Protein AF-A0A940ETH1-F1 (afdb_monomer_lite)

Radius of gyration: 29.85 Å; chains: 1; bounding box: 67×56×54 Å

Sequence (98 aa):
ARGSSAATRPADESPPSAATAPAPPPPAERRSAPRAGPAARVAALDPRAGCQTLNFVFAARCEASNCDKPQYARHPRCDLVRQQRQRDELHRNPTLAF

Structure (mmCIF, N/CA/C/O backbone):
data_AF-A0A940ETH1-F1
#
_entry.id   AF-A0A940ETH1-F1
#
loop_
_atom_site.group_PDB
_atom_site.id
_atom_site.type_symbol
_atom_site.label_atom_id
_atom_site.label_alt_id
_atom_site.label_comp_id
_atom_site.label_asym_id
_atom_site.label_entity_id
_atom_site.label_seq_id
_atom_site.pdbx_PDB_ins_code
_atom_site.Cartn_x
_atom_site.Cartn_y
_atom_site.Cartn_z
_atom_site.occupancy
_atom_site.B_iso_or_equiv
_atom_site.auth_seq_id
_atom_site.auth_comp_id
_atom_site.auth_asym_id
_atom_site.auth_atom_id
_atom_site.pdbx_PDB_model_num
ATOM 1 N N . ALA A 1 1 ? 35.328 2.101 40.897 1.00 43.69 1 ALA A N 1
ATOM 2 C CA . ALA A 1 1 ? 36.577 1.381 41.208 1.00 43.69 1 ALA A CA 1
ATOM 3 C C . ALA A 1 1 ? 37.101 0.730 39.930 1.00 43.69 1 ALA A C 1
ATOM 5 O O . ALA A 1 1 ? 36.342 0.036 39.268 1.00 43.69 1 ALA A O 1
ATOM 6 N N . ARG A 1 2 ? 38.348 1.029 39.544 1.00 49.16 2 ARG A N 1
ATOM 7 C CA . ARG A 1 2 ? 39.102 0.329 38.492 1.00 49.16 2 ARG A CA 1
ATOM 8 C C . ARG A 1 2 ? 39.791 -0.878 39.133 1.00 49.16 2 ARG A C 1
ATOM 10 O O . ARG A 1 2 ? 40.353 -0.718 40.211 1.00 49.16 2 ARG A O 1
ATOM 17 N N . GLY A 1 3 ? 39.778 -2.032 38.475 1.00 41.94 3 GLY A N 1
ATOM 18 C CA . GLY A 1 3 ? 40.556 -3.207 38.870 1.00 41.94 3 GLY A CA 1
ATOM 19 C C . GLY A 1 3 ? 41.171 -3.850 37.634 1.00 41.94 3 GLY A C 1
ATOM 20 O O . GLY A 1 3 ? 40.451 -4.401 36.809 1.00 41.94 3 GLY A O 1
ATOM 21 N N . SER A 1 4 ? 42.486 -3.697 37.502 1.00 49.25 4 SER A N 1
ATOM 22 C CA . SER A 1 4 ? 43.346 -4.218 36.436 1.00 49.25 4 SER A CA 1
ATOM 23 C C . SER A 1 4 ? 44.025 -5.526 36.859 1.00 49.25 4 SER A C 1
ATOM 25 O O . SER A 1 4 ? 44.444 -5.609 38.007 1.00 49.25 4 SER A O 1
ATOM 27 N N . SER A 1 5 ? 44.253 -6.412 35.873 1.00 49.81 5 SER A N 1
ATOM 28 C CA . SER A 1 5 ? 45.367 -7.384 35.726 1.00 49.81 5 SER A CA 1
ATOM 29 C C . SER A 1 5 ? 45.535 -8.469 36.819 1.00 49.81 5 SER A C 1
ATOM 31 O O . SER A 1 5 ? 45.128 -8.296 37.950 1.00 49.81 5 SER A O 1
ATOM 33 N N . ALA A 1 6 ? 46.108 -9.654 36.594 1.00 45.31 6 ALA A N 1
ATOM 34 C CA . ALA A 1 6 ? 47.135 -10.089 35.654 1.00 45.31 6 ALA A CA 1
ATOM 35 C C . ALA A 1 6 ? 47.101 -11.626 35.482 1.00 45.31 6 ALA A C 1
ATOM 37 O O . ALA A 1 6 ? 46.551 -12.356 36.303 1.00 45.31 6 ALA A O 1
ATOM 38 N N . ALA A 1 7 ? 47.738 -12.085 34.407 1.00 54.03 7 ALA A N 1
ATOM 39 C CA . ALA A 1 7 ? 47.985 -13.474 34.039 1.00 54.03 7 ALA A CA 1
ATOM 40 C C . ALA A 1 7 ? 48.885 -14.239 35.026 1.00 54.03 7 ALA A C 1
ATOM 42 O O . ALA A 1 7 ? 49.759 -13.630 35.632 1.00 54.03 7 ALA A O 1
ATOM 43 N N . THR A 1 8 ? 48.763 -15.574 35.062 1.00 50.75 8 THR A N 1
ATOM 44 C CA . THR A 1 8 ? 49.870 -16.549 35.221 1.00 50.75 8 THR A CA 1
ATOM 45 C C . THR A 1 8 ? 49.372 -17.954 34.829 1.00 50.75 8 THR A C 1
ATOM 47 O O . THR A 1 8 ? 48.381 -18.430 35.374 1.00 50.75 8 THR A O 1
ATOM 50 N N . ARG A 1 9 ? 50.045 -18.613 33.870 1.00 51.62 9 ARG A N 1
ATOM 51 C CA . ARG A 1 9 ? 49.938 -20.065 33.595 1.00 51.62 9 ARG A CA 1
ATOM 52 C C . ARG A 1 9 ? 50.960 -20.804 34.470 1.00 51.62 9 ARG A C 1
ATOM 54 O O . ARG A 1 9 ? 52.022 -20.238 34.727 1.00 51.62 9 ARG A O 1
ATOM 61 N N . PRO A 1 10 ? 50.735 -22.089 34.767 1.00 49.56 10 PRO A N 1
ATOM 62 C CA . PRO A 1 10 ? 51.812 -23.057 34.576 1.00 49.56 10 PRO A CA 1
ATOM 63 C C . PRO A 1 10 ? 51.411 -24.188 33.626 1.00 49.56 10 PRO A C 1
ATOM 65 O O . PRO A 1 10 ? 50.235 -24.442 33.370 1.00 49.56 10 PRO A O 1
ATOM 68 N N . ALA A 1 11 ? 52.447 -24.778 33.043 1.00 51.66 11 ALA A N 1
ATOM 69 C CA . ALA A 1 11 ? 52.421 -25.804 32.022 1.00 51.66 11 ALA A CA 1
ATOM 70 C C . ALA A 1 11 ? 52.347 -27.225 32.602 1.00 51.66 11 ALA A C 1
ATOM 72 O O . ALA A 1 11 ? 52.675 -27.439 33.763 1.00 51.66 11 ALA A O 1
ATOM 73 N N . ASP A 1 12 ? 52.029 -28.137 31.684 1.00 50.00 12 ASP A N 1
ATOM 74 C CA . ASP A 1 12 ? 52.473 -29.532 31.598 1.00 50.00 12 ASP A CA 1
ATOM 75 C C . ASP A 1 12 ? 51.925 -30.558 32.600 1.00 50.00 12 ASP A C 1
ATOM 77 O O . ASP A 1 12 ? 52.374 -30.664 33.733 1.00 50.00 12 ASP A O 1
ATOM 81 N N . GLU A 1 13 ? 50.995 -31.379 32.105 1.00 44.44 13 GLU A N 1
ATOM 82 C CA . GLU A 1 13 ? 50.867 -32.791 32.476 1.00 44.44 13 GLU A CA 1
ATOM 83 C C . GLU A 1 13 ? 50.179 -33.508 31.295 1.00 44.44 13 GLU A C 1
ATOM 85 O O . GLU A 1 13 ? 48.974 -33.373 31.077 1.00 44.44 13 GLU A O 1
ATOM 90 N N . SER A 1 14 ? 50.951 -34.222 30.471 1.00 55.22 14 SER A N 1
ATOM 91 C CA . SER A 1 14 ? 50.419 -35.289 29.604 1.00 55.22 14 SER A CA 1
ATOM 92 C C . SER A 1 14 ? 50.557 -36.610 30.353 1.00 55.22 14 SER A C 1
ATOM 94 O O . SER A 1 14 ? 51.640 -36.885 30.868 1.00 55.22 14 SER A O 1
ATOM 96 N N . PRO A 1 15 ? 49.512 -37.457 30.405 1.00 56.06 15 PRO A N 1
ATOM 97 C CA . PRO A 1 15 ? 49.529 -38.674 29.572 1.00 56.06 15 PRO A CA 1
ATOM 98 C C . PRO A 1 15 ? 48.101 -39.180 29.224 1.00 56.06 15 PRO A C 1
ATOM 100 O O . PRO A 1 15 ? 47.110 -38.542 29.565 1.00 56.06 15 PRO A O 1
ATOM 103 N N . PRO A 1 16 ?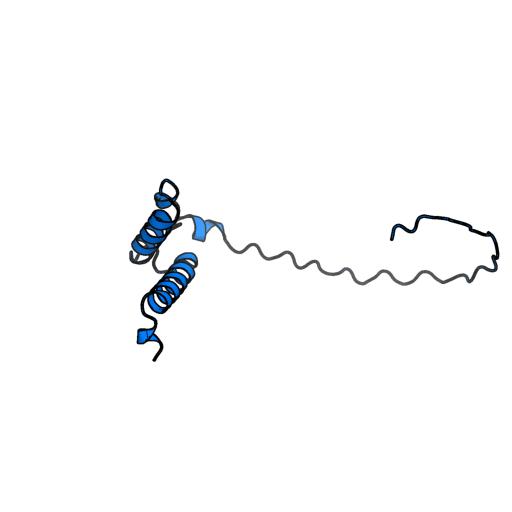 47.933 -40.389 28.661 1.00 50.22 16 PRO A N 1
ATOM 104 C CA . PRO A 1 16 ? 48.489 -40.911 27.426 1.00 50.22 16 PRO A CA 1
ATOM 105 C C . PRO A 1 16 ? 47.390 -41.155 26.370 1.00 50.22 16 PRO A C 1
ATOM 107 O O . PRO A 1 16 ? 46.189 -41.167 26.629 1.00 50.22 16 PRO A O 1
ATOM 110 N N . SER A 1 17 ? 47.869 -41.395 25.154 1.00 55.88 17 SER A N 1
ATOM 111 C CA . SER A 1 17 ? 47.135 -41.817 23.965 1.00 55.88 17 SER A CA 1
ATOM 112 C C . SER A 1 17 ? 46.142 -42.961 24.227 1.00 55.88 17 SER A C 1
ATOM 114 O O . SER A 1 17 ? 46.542 -44.081 24.546 1.00 55.88 17 SER A O 1
ATOM 116 N N . ALA A 1 18 ? 44.853 -42.694 24.008 1.00 50.69 18 ALA A N 1
ATOM 117 C CA . ALA A 1 18 ? 43.852 -43.714 23.733 1.00 50.69 18 ALA A CA 1
ATOM 118 C C . ALA A 1 18 ? 43.542 -43.672 22.233 1.00 50.69 18 ALA A C 1
ATOM 120 O O . ALA A 1 18 ? 42.871 -42.764 21.736 1.00 50.69 18 ALA A O 1
ATOM 121 N N . ALA A 1 19 ? 44.074 -44.657 21.511 1.00 59.03 19 ALA A N 1
ATOM 122 C CA . ALA A 1 19 ? 43.735 -44.929 20.125 1.00 59.03 19 ALA A CA 1
ATOM 123 C C . ALA A 1 19 ? 42.212 -45.086 20.001 1.00 59.03 19 ALA A C 1
ATOM 125 O O . ALA A 1 19 ? 41.639 -46.091 20.417 1.00 59.03 19 ALA A O 1
ATOM 126 N N . THR A 1 20 ? 41.556 -44.069 19.446 1.00 54.91 20 THR A N 1
ATOM 127 C CA . THR A 1 20 ? 40.137 -44.127 19.102 1.00 54.91 20 THR A CA 1
ATOM 128 C C . THR A 1 20 ? 40.048 -44.504 17.631 1.00 54.91 20 THR A C 1
ATOM 130 O O . THR A 1 20 ? 40.576 -43.806 16.767 1.00 54.91 20 THR A O 1
ATOM 133 N N . ALA A 1 21 ? 39.431 -45.654 17.368 1.00 62.25 21 ALA A N 1
ATOM 134 C CA . ALA A 1 21 ? 39.124 -46.149 16.034 1.00 62.25 21 ALA A CA 1
ATOM 135 C C . ALA A 1 21 ? 38.427 -45.067 15.179 1.00 62.25 21 ALA A C 1
ATOM 137 O O . ALA A 1 21 ? 37.676 -44.256 15.730 1.00 62.25 21 ALA A O 1
ATOM 138 N N . PRO A 1 22 ? 38.631 -45.033 13.848 1.00 57.66 22 PRO A N 1
ATOM 139 C CA . PRO A 1 22 ? 37.950 -44.065 13.002 1.00 57.66 22 PRO A CA 1
ATOM 140 C C . PRO A 1 22 ? 36.435 -44.283 13.087 1.00 57.66 22 PRO A C 1
ATOM 142 O O . PRO A 1 22 ? 35.920 -45.348 12.744 1.00 57.66 22 PRO A O 1
ATOM 145 N N . ALA A 1 23 ? 35.734 -43.260 13.574 1.00 64.00 23 ALA A N 1
ATOM 146 C CA . ALA A 1 23 ? 34.283 -43.200 13.552 1.00 64.00 23 ALA A CA 1
ATOM 147 C C . ALA A 1 23 ? 33.779 -43.269 12.095 1.00 64.00 23 ALA A C 1
ATOM 149 O O . ALA A 1 23 ? 34.429 -42.718 11.199 1.00 64.00 23 ALA A O 1
ATOM 150 N N . PRO A 1 24 ? 32.636 -43.930 11.831 1.00 68.31 24 PRO A N 1
ATOM 151 C CA . PRO A 1 24 ? 32.044 -43.945 10.500 1.00 68.31 24 PRO A CA 1
ATOM 152 C C . PRO A 1 24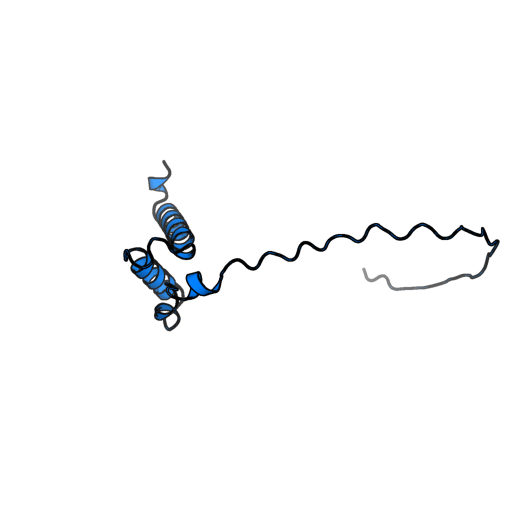 ? 31.723 -42.510 10.046 1.00 68.31 24 PRO A C 1
ATOM 154 O O . PRO A 1 24 ? 31.393 -41.665 10.884 1.00 68.31 24 PRO A O 1
ATOM 157 N N . PRO A 1 25 ? 31.812 -42.208 8.735 1.00 68.94 25 PRO A N 1
ATOM 158 C CA . PRO A 1 25 ? 31.470 -40.885 8.234 1.00 68.94 25 PRO A CA 1
ATOM 159 C C . PRO A 1 25 ? 30.020 -40.544 8.612 1.00 68.94 25 PRO A C 1
ATOM 161 O O . PRO A 1 25 ? 29.152 -41.422 8.539 1.00 68.94 25 PRO A O 1
ATOM 164 N N . PRO A 1 26 ? 29.730 -39.290 9.011 1.00 68.12 26 PRO A N 1
ATOM 165 C CA . PRO A 1 26 ? 28.362 -38.880 9.279 1.00 68.12 26 PRO A CA 1
ATOM 166 C C . PRO A 1 26 ? 27.517 -39.071 8.010 1.00 68.12 26 PRO A C 1
ATOM 168 O O . PRO A 1 26 ? 28.023 -38.853 6.901 1.00 68.12 26 PRO A O 1
ATOM 171 N N . PRO A 1 27 ? 26.239 -39.471 8.135 1.00 63.59 27 PRO A N 1
ATOM 172 C CA . PRO A 1 27 ? 25.344 -39.506 6.992 1.00 63.59 27 PRO A CA 1
ATOM 173 C C . PRO A 1 27 ? 25.331 -38.119 6.352 1.00 63.59 27 PRO A C 1
ATOM 175 O O . PRO A 1 27 ? 25.169 -37.112 7.040 1.00 63.59 27 PRO A O 1
ATOM 178 N N . ALA A 1 28 ? 25.554 -38.075 5.038 1.00 65.19 28 ALA A N 1
ATOM 179 C CA . ALA A 1 28 ? 25.515 -36.845 4.270 1.00 65.19 28 ALA A CA 1
ATOM 180 C C . ALA A 1 28 ? 24.159 -36.171 4.499 1.00 65.19 28 ALA A C 1
ATOM 182 O O . ALA A 1 28 ? 23.133 -36.622 3.982 1.00 65.19 28 ALA A O 1
ATOM 183 N N . GLU A 1 29 ? 24.169 -35.107 5.301 1.00 64.31 29 GLU A N 1
ATOM 184 C CA . GLU A 1 29 ? 23.037 -34.221 5.490 1.00 64.31 29 GLU A CA 1
ATOM 185 C C . GLU A 1 29 ? 22.623 -33.763 4.092 1.00 64.31 29 GLU A C 1
ATOM 187 O O . GLU A 1 29 ? 23.338 -33.005 3.426 1.00 64.31 29 GLU A O 1
ATOM 192 N N . ARG A 1 30 ? 21.498 -34.288 3.591 1.00 63.19 30 ARG A N 1
ATOM 193 C CA . ARG A 1 30 ? 20.913 -33.810 2.343 1.00 63.19 30 ARG A CA 1
ATOM 194 C C . ARG A 1 30 ? 20.510 -32.376 2.607 1.00 63.19 30 ARG A C 1
ATOM 196 O O . ARG A 1 30 ? 19.428 -32.109 3.127 1.00 63.19 30 ARG A O 1
ATOM 203 N N . ARG A 1 31 ? 21.416 -31.462 2.266 1.00 63.12 31 ARG A N 1
ATOM 204 C CA . ARG A 1 31 ? 21.182 -30.030 2.253 1.00 63.12 31 ARG A CA 1
ATOM 205 C C . ARG A 1 31 ? 20.003 -29.819 1.320 1.00 63.12 31 ARG A C 1
ATOM 207 O O . ARG A 1 31 ? 20.145 -29.838 0.100 1.00 63.12 31 ARG A O 1
ATOM 214 N N . SER A 1 32 ? 18.819 -29.731 1.911 1.00 61.03 32 SER A N 1
ATOM 215 C CA . SER A 1 32 ? 17.597 -29.430 1.193 1.00 61.03 32 SER A CA 1
ATOM 216 C C . SER A 1 32 ? 17.787 -28.014 0.686 1.00 61.03 32 SER A C 1
ATOM 218 O O . SER A 1 32 ? 17.674 -27.054 1.445 1.00 61.03 32 SER A O 1
ATOM 220 N N . ALA A 1 33 ? 18.203 -27.890 -0.575 1.00 64.38 33 ALA A N 1
ATOM 221 C CA . ALA A 1 33 ? 18.255 -26.605 -1.238 1.00 64.38 33 ALA A CA 1
ATOM 222 C C . ALA A 1 33 ? 16.857 -25.988 -1.095 1.00 64.38 33 ALA A C 1
ATOM 224 O O . ALA A 1 33 ? 15.874 -26.674 -1.407 1.00 64.38 33 ALA A O 1
ATOM 225 N N . PRO A 1 34 ? 16.726 -24.743 -0.603 1.00 62.22 34 PRO A N 1
ATOM 226 C CA . PRO A 1 34 ? 15.438 -24.082 -0.630 1.00 62.22 34 PRO A CA 1
ATOM 227 C C . PRO A 1 34 ? 15.010 -24.059 -2.092 1.00 62.22 34 PRO A C 1
ATOM 229 O O . PRO A 1 34 ? 15.695 -23.502 -2.950 1.00 62.22 34 PRO A O 1
ATOM 232 N N . ARG A 1 35 ? 13.916 -24.762 -2.389 1.00 59.03 35 ARG A N 1
ATOM 233 C CA . ARG A 1 35 ? 13.316 -24.785 -3.715 1.00 59.03 35 ARG A CA 1
ATOM 234 C C . ARG A 1 35 ? 12.968 -23.337 -4.030 1.00 59.03 35 ARG A C 1
ATOM 236 O O . ARG A 1 35 ? 12.000 -22.812 -3.486 1.00 59.03 35 ARG A O 1
ATOM 243 N N . ALA A 1 36 ? 13.789 -22.689 -4.852 1.00 61.41 36 ALA A N 1
ATOM 244 C CA . ALA A 1 36 ? 13.502 -21.381 -5.408 1.00 61.41 36 ALA A CA 1
ATOM 245 C C . ALA A 1 36 ? 12.255 -21.541 -6.285 1.00 61.41 36 ALA A C 1
ATOM 247 O O . ALA A 1 36 ? 12.326 -21.850 -7.473 1.00 61.41 36 ALA A O 1
ATOM 248 N N . GLY A 1 37 ? 11.085 -21.431 -5.653 1.00 60.25 37 GLY A N 1
ATOM 249 C CA . GLY A 1 37 ? 9.826 -21.237 -6.347 1.00 60.25 37 GLY A CA 1
ATOM 250 C C . GLY A 1 37 ? 9.917 -19.964 -7.193 1.00 60.25 37 GLY A C 1
ATOM 251 O O . GLY A 1 37 ? 10.773 -19.116 -6.933 1.00 60.25 37 GLY A O 1
ATOM 252 N N . PRO A 1 38 ? 9.076 -19.821 -8.226 1.00 51.72 38 PRO A N 1
ATOM 253 C CA . PRO A 1 38 ? 9.238 -18.800 -9.253 1.00 51.72 38 PRO A CA 1
ATOM 254 C C . PRO A 1 38 ? 9.003 -17.389 -8.690 1.00 51.72 38 PRO A C 1
ATOM 256 O O . PRO A 1 38 ? 7.926 -16.817 -8.840 1.00 51.72 38 PRO A O 1
ATOM 259 N N . ALA A 1 39 ? 10.040 -16.793 -8.098 1.00 55.75 39 ALA A N 1
ATOM 260 C CA . ALA A 1 39 ? 10.080 -15.387 -7.695 1.00 55.75 39 ALA A CA 1
ATOM 261 C C . ALA A 1 39 ? 9.856 -14.445 -8.896 1.00 55.75 39 ALA A C 1
ATOM 263 O O . ALA A 1 39 ? 9.365 -13.330 -8.743 1.00 55.75 39 ALA A O 1
ATOM 264 N N . ALA A 1 40 ? 10.138 -14.928 -10.111 1.00 51.47 40 ALA A N 1
ATOM 265 C CA . ALA A 1 40 ? 10.031 -14.167 -11.350 1.00 51.47 40 ALA A CA 1
ATOM 266 C C . ALA A 1 40 ? 8.598 -13.731 -11.711 1.00 51.47 40 ALA A C 1
ATOM 268 O O . ALA A 1 40 ? 8.433 -12.706 -12.364 1.00 51.47 40 ALA A O 1
ATOM 269 N N . ARG A 1 41 ? 7.550 -14.458 -11.287 1.00 50.75 41 ARG A N 1
ATOM 270 C CA . ARG A 1 41 ? 6.159 -14.050 -11.588 1.00 50.75 41 ARG A CA 1
ATOM 271 C C . ARG A 1 41 ? 5.615 -13.006 -10.618 1.00 50.75 41 ARG A C 1
ATOM 273 O O . ARG A 1 41 ? 4.737 -12.242 -10.994 1.00 50.75 41 ARG A O 1
ATOM 280 N N . VAL A 1 42 ? 6.141 -12.967 -9.396 1.00 53.97 42 VAL A N 1
ATOM 281 C CA . VAL A 1 42 ? 5.727 -11.996 -8.372 1.00 53.97 42 VAL A CA 1
ATOM 282 C C . VAL A 1 42 ? 6.266 -10.604 -8.721 1.00 53.97 42 VAL A C 1
ATOM 284 O O . VAL A 1 42 ? 5.551 -9.620 -8.598 1.00 53.97 42 VAL A O 1
ATOM 287 N N . ALA A 1 43 ? 7.477 -10.526 -9.282 1.00 54.28 43 ALA A N 1
ATOM 288 C CA . ALA A 1 43 ? 8.102 -9.259 -9.665 1.00 54.28 43 ALA A CA 1
ATOM 289 C C . ALA A 1 43 ? 7.398 -8.513 -10.819 1.00 54.28 43 ALA A C 1
ATOM 291 O O . ALA A 1 43 ? 7.570 -7.304 -10.951 1.00 54.28 43 ALA A O 1
ATOM 292 N N . ALA A 1 44 ? 6.612 -9.203 -11.657 1.00 56.53 44 ALA A N 1
ATOM 293 C CA . ALA A 1 44 ? 6.017 -8.599 -12.852 1.00 56.53 44 ALA A CA 1
ATOM 294 C C . ALA A 1 44 ? 4.947 -7.534 -12.535 1.00 56.53 44 ALA A C 1
ATOM 296 O O . ALA A 1 44 ? 4.699 -6.665 -13.364 1.00 56.53 44 ALA A O 1
ATOM 297 N N . LEU A 1 45 ? 4.353 -7.561 -11.337 1.00 72.12 45 LEU A N 1
ATOM 298 C CA . LEU A 1 45 ? 3.349 -6.597 -10.879 1.00 72.12 45 LEU A CA 1
ATOM 299 C C . LEU A 1 45 ? 3.652 -6.168 -9.434 1.00 72.12 45 LEU A C 1
ATOM 301 O O . LEU A 1 45 ? 2.848 -6.364 -8.525 1.00 72.12 45 LEU A O 1
ATOM 305 N N . ASP A 1 46 ? 4.830 -5.589 -9.201 1.00 78.50 46 ASP A N 1
ATOM 306 C CA . ASP A 1 46 ? 5.142 -5.049 -7.878 1.00 78.50 46 ASP A CA 1
ATOM 307 C C . ASP A 1 46 ? 4.354 -3.737 -7.640 1.00 78.50 46 ASP A C 1
ATOM 309 O O . ASP A 1 46 ? 4.588 -2.744 -8.342 1.00 78.50 46 ASP A O 1
ATOM 313 N N . PRO A 1 47 ? 3.436 -3.675 -6.650 1.00 83.38 47 PRO A N 1
ATOM 314 C CA . PRO A 1 47 ? 2.665 -2.465 -6.345 1.00 83.38 47 PRO A CA 1
ATOM 315 C C . PRO A 1 47 ? 3.540 -1.290 -5.872 1.00 83.38 47 PRO A C 1
ATOM 317 O O . PRO A 1 47 ? 3.063 -0.154 -5.819 1.00 83.38 47 PRO A O 1
ATOM 320 N N . ARG A 1 48 ? 4.813 -1.542 -5.542 1.00 83.75 48 ARG A N 1
ATOM 321 C CA . ARG A 1 48 ? 5.789 -0.559 -5.069 1.00 83.75 48 ARG A CA 1
ATOM 322 C C . ARG A 1 48 ? 6.551 0.136 -6.189 1.00 83.75 48 ARG A C 1
ATOM 324 O O . ARG A 1 48 ? 7.082 1.216 -5.950 1.00 83.75 48 ARG A O 1
ATOM 331 N N . ALA A 1 49 ? 6.607 -0.439 -7.393 1.00 84.06 49 ALA A N 1
ATOM 332 C CA . ALA A 1 49 ? 7.463 0.045 -8.482 1.00 84.06 49 ALA A CA 1
ATOM 333 C C . ALA A 1 49 ? 7.227 1.528 -8.837 1.00 84.06 49 ALA A C 1
ATOM 335 O O . ALA A 1 49 ? 8.180 2.256 -9.090 1.00 84.06 49 ALA A O 1
ATOM 336 N N . GLY A 1 50 ? 5.976 2.000 -8.779 1.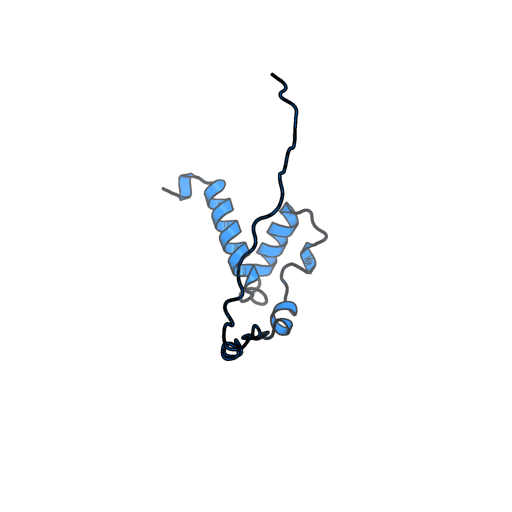00 82.31 50 GLY A N 1
ATOM 337 C CA . GLY A 1 50 ? 5.617 3.400 -9.054 1.00 82.31 50 GLY A CA 1
ATOM 338 C C . GLY A 1 50 ? 5.639 4.342 -7.844 1.00 82.31 50 GLY A C 1
ATOM 339 O O . GLY A 1 50 ? 5.394 5.532 -8.004 1.00 82.31 50 GLY A O 1
ATOM 340 N N . CYS A 1 51 ? 5.899 3.833 -6.638 1.00 90.06 51 CYS A N 1
ATOM 341 C CA . CYS A 1 51 ? 5.759 4.589 -5.389 1.00 90.06 51 CYS A CA 1
ATOM 342 C C . CYS A 1 51 ? 7.104 4.947 -4.737 1.00 90.06 51 CYS A C 1
ATOM 344 O O . CYS A 1 51 ? 7.125 5.675 -3.748 1.00 90.06 51 CYS A O 1
ATOM 346 N N . GLN A 1 52 ? 8.228 4.446 -5.268 1.00 86.19 52 GLN A N 1
ATOM 347 C CA . GLN A 1 52 ? 9.559 4.599 -4.655 1.00 86.19 52 GLN A CA 1
ATOM 348 C C . GLN A 1 52 ? 10.101 6.033 -4.692 1.00 86.19 52 GLN A C 1
ATOM 350 O O . GLN A 1 52 ? 10.970 6.379 -3.899 1.00 86.19 52 GLN A O 1
ATOM 355 N N . THR A 1 53 ? 9.590 6.865 -5.599 1.00 89.06 53 THR A N 1
ATOM 356 C CA . THR A 1 53 ? 9.951 8.285 -5.722 1.00 89.06 53 THR A CA 1
ATOM 357 C C . THR A 1 53 ? 9.243 9.172 -4.697 1.00 89.06 53 THR A C 1
ATOM 359 O O . THR A 1 53 ? 9.556 10.356 -4.589 1.00 89.06 53 THR A O 1
ATOM 362 N N . LEU A 1 54 ? 8.286 8.623 -3.944 1.00 89.75 54 LEU A N 1
ATOM 363 C CA . LEU A 1 54 ? 7.516 9.343 -2.937 1.00 89.75 54 LEU A CA 1
ATOM 364 C C . LEU A 1 54 ? 8.133 9.161 -1.543 1.00 89.75 54 LEU A C 1
ATOM 366 O O . LEU A 1 54 ? 8.712 8.123 -1.228 1.00 89.75 54 LEU A O 1
ATOM 370 N N . ASN A 1 55 ? 7.935 10.147 -0.662 1.00 91.44 55 ASN A N 1
ATOM 371 C CA . ASN A 1 55 ? 8.291 10.004 0.754 1.00 91.44 55 ASN A CA 1
ATOM 372 C C . ASN A 1 55 ? 7.530 8.835 1.392 1.00 91.44 55 ASN A C 1
ATOM 374 O O . ASN A 1 55 ? 6.399 8.558 1.006 1.00 91.44 55 ASN A O 1
ATOM 378 N N . PHE A 1 56 ? 8.103 8.209 2.423 1.00 85.75 56 PHE A N 1
ATOM 379 C CA . PHE A 1 56 ? 7.599 6.964 3.024 1.00 85.75 56 PHE A CA 1
ATOM 380 C C . PHE A 1 56 ? 6.086 6.953 3.332 1.00 85.75 56 PHE A C 1
ATOM 382 O O . PHE A 1 56 ? 5.415 5.964 3.043 1.00 85.75 56 PHE A O 1
ATOM 389 N N . VAL A 1 57 ? 5.518 8.056 3.840 1.00 86.44 57 VAL A N 1
ATOM 390 C CA . VAL A 1 57 ? 4.069 8.174 4.111 1.00 86.44 57 VAL A CA 1
ATOM 391 C C . VAL A 1 57 ? 3.241 8.133 2.823 1.00 86.44 57 VAL A C 1
ATOM 393 O O . VAL A 1 57 ? 2.216 7.454 2.743 1.00 86.44 57 VAL A O 1
ATOM 396 N N . PHE A 1 58 ? 3.681 8.858 1.796 1.00 89.31 58 PHE A N 1
ATOM 397 C CA . PHE A 1 58 ? 3.013 8.895 0.497 1.00 89.31 58 PHE A CA 1
ATOM 398 C C . PHE A 1 58 ? 3.244 7.605 -0.289 1.00 89.31 58 PHE A C 1
ATOM 400 O O . PHE A 1 58 ? 2.321 7.135 -0.946 1.00 89.31 58 PHE A O 1
ATOM 407 N N . ALA A 1 59 ? 4.422 6.993 -0.164 1.00 89.69 59 ALA A N 1
ATOM 408 C CA . ALA A 1 59 ? 4.726 5.689 -0.731 1.00 89.69 59 ALA A CA 1
ATOM 409 C C . ALA A 1 59 ? 3.781 4.617 -0.171 1.00 89.69 59 ALA A C 1
ATOM 411 O O . ALA A 1 59 ? 3.191 3.873 -0.947 1.00 89.69 59 ALA A O 1
ATOM 412 N N . ALA A 1 60 ? 3.533 4.606 1.144 1.00 86.12 60 ALA A N 1
ATOM 413 C CA . ALA A 1 60 ? 2.575 3.689 1.764 1.00 86.12 60 ALA A CA 1
ATOM 414 C C . ALA A 1 60 ? 1.135 3.887 1.242 1.00 86.12 60 ALA A C 1
ATOM 416 O O . ALA A 1 60 ? 0.457 2.911 0.919 1.00 86.12 60 ALA A O 1
ATOM 417 N N . ARG A 1 61 ? 0.668 5.139 1.085 1.00 88.50 61 ARG A N 1
ATOM 418 C CA . ARG A 1 61 ? -0.655 5.425 0.480 1.00 88.50 61 ARG A CA 1
ATOM 419 C C . ARG A 1 61 ? -0.722 5.057 -1.003 1.00 88.50 61 ARG A C 1
ATOM 421 O O . ARG A 1 61 ? -1.759 4.584 -1.468 1.00 88.50 61 ARG A O 1
ATOM 428 N N . CYS A 1 62 ? 0.360 5.277 -1.740 1.00 91.25 62 CYS A N 1
ATOM 429 C CA . CYS A 1 62 ? 0.476 4.911 -3.147 1.00 91.25 62 CYS A CA 1
ATOM 430 C C . CYS A 1 62 ? 0.433 3.385 -3.324 1.00 91.25 62 CYS A C 1
ATOM 432 O O . CYS A 1 62 ? -0.350 2.891 -4.134 1.00 91.25 62 CYS A O 1
ATOM 434 N N . GLU A 1 63 ? 1.183 2.635 -2.50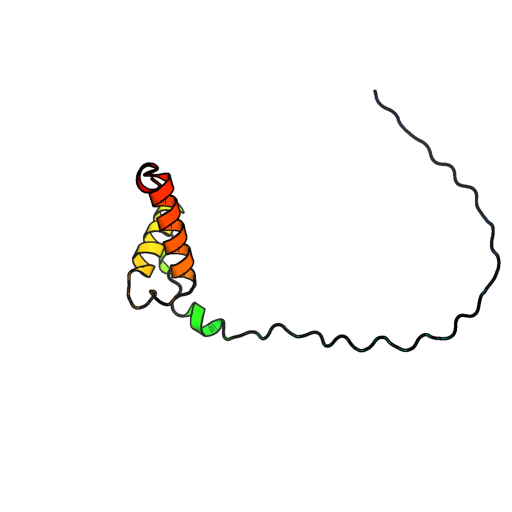7 1.00 90.56 63 GLU A N 1
ATOM 435 C CA . GLU A 1 63 ? 1.152 1.168 -2.482 1.00 90.56 63 GLU A CA 1
ATOM 436 C C . GLU A 1 63 ? -0.267 0.664 -2.169 1.00 90.56 63 GLU A C 1
ATOM 438 O O . GLU A 1 63 ? -0.780 -0.193 -2.887 1.00 90.56 63 GLU A O 1
ATOM 443 N N . ALA A 1 64 ? -0.947 1.249 -1.174 1.00 90.06 64 ALA A N 1
ATOM 444 C CA . ALA A 1 64 ? -2.332 0.904 -0.841 1.00 90.06 64 ALA A CA 1
ATOM 445 C C . ALA A 1 64 ? -3.295 1.138 -2.017 1.00 90.06 64 ALA A C 1
ATOM 447 O O . ALA A 1 64 ? -4.072 0.250 -2.358 1.00 90.06 64 ALA A O 1
ATOM 448 N N . SER A 1 65 ? -3.169 2.278 -2.700 1.00 90.31 65 SER A N 1
ATOM 449 C CA . SER A 1 65 ? -3.994 2.605 -3.873 1.00 90.31 65 SER A CA 1
ATOM 450 C C . SER A 1 65 ? -3.749 1.645 -5.045 1.00 90.31 65 SER A C 1
ATOM 452 O O . SER A 1 65 ? -4.660 1.341 -5.813 1.00 90.31 65 SER A O 1
ATOM 454 N N . ASN A 1 66 ? -2.519 1.142 -5.203 1.00 90.12 66 ASN A N 1
ATOM 455 C CA . ASN A 1 66 ? -2.224 0.104 -6.190 1.00 90.12 66 ASN A CA 1
ATOM 456 C C . ASN A 1 66 ? -2.833 -1.241 -5.786 1.00 90.12 66 ASN A C 1
ATOM 458 O O . ASN A 1 66 ? -3.351 -1.945 -6.647 1.00 90.12 66 ASN A O 1
ATOM 462 N N . CYS A 1 67 ? -2.847 -1.567 -4.496 1.00 90.19 67 CYS A N 1
ATOM 463 C CA . CYS A 1 67 ? -3.444 -2.792 -3.966 1.00 90.19 67 CYS A CA 1
ATOM 464 C C . CYS A 1 67 ? -4.978 -2.860 -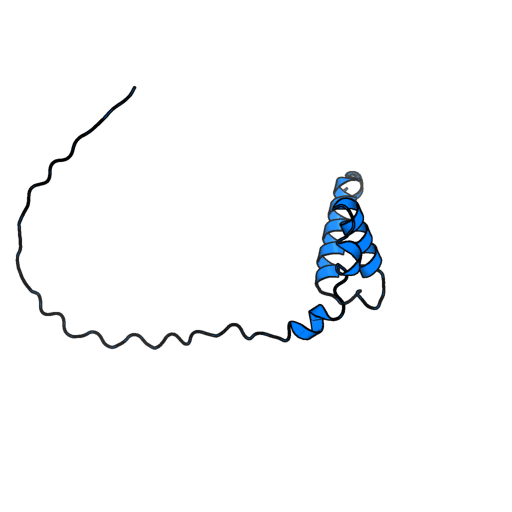4.040 1.00 90.19 67 CYS A C 1
ATOM 466 O O . CYS A 1 67 ? -5.535 -3.961 -3.947 1.00 90.19 67 CYS A O 1
ATOM 468 N N . ASP A 1 68 ? -5.647 -1.722 -4.239 1.00 87.88 68 ASP A N 1
ATOM 469 C CA . ASP A 1 68 ? -7.083 -1.650 -4.536 1.00 87.88 68 ASP A CA 1
ATOM 470 C C . ASP A 1 68 ? -7.392 -1.979 -6.007 1.00 87.88 68 ASP A C 1
ATOM 472 O O . ASP A 1 68 ? -8.510 -2.370 -6.348 1.00 87.88 68 ASP A O 1
ATOM 476 N N . LYS A 1 69 ? -6.402 -1.877 -6.905 1.00 88.44 69 LYS A N 1
ATOM 477 C CA . LYS A 1 69 ? -6.587 -2.247 -8.312 1.00 88.44 69 LYS A CA 1
ATOM 478 C C . LYS A 1 69 ? -6.621 -3.776 -8.445 1.00 88.44 69 LYS A C 1
ATOM 480 O O . LYS A 1 69 ? -5.756 -4.466 -7.895 1.00 88.44 69 LYS A O 1
ATOM 485 N N . PRO A 1 70 ? -7.527 -4.332 -9.271 1.00 84.25 70 PRO A N 1
ATOM 486 C CA . PRO A 1 70 ? -7.708 -5.783 -9.405 1.00 84.25 70 PRO A CA 1
ATOM 487 C C . PRO A 1 70 ? -6.448 -6.503 -9.907 1.00 84.25 70 PRO A C 1
ATOM 489 O O . PRO A 1 70 ? -6.232 -7.672 -9.604 1.00 84.25 70 PRO A O 1
ATOM 492 N N . GLN A 1 71 ? -5.597 -5.778 -10.631 1.00 83.19 71 GLN A N 1
ATOM 493 C CA . GLN A 1 71 ? -4.321 -6.238 -11.172 1.00 83.19 71 GLN A CA 1
ATOM 494 C C . GLN A 1 71 ? -3.330 -6.636 -10.064 1.00 83.19 71 GLN A C 1
ATOM 496 O O . GLN A 1 71 ? -2.668 -7.663 -10.174 1.00 83.19 71 GLN A O 1
ATOM 501 N N . TYR A 1 72 ? -3.271 -5.868 -8.972 1.00 82.81 72 TYR A N 1
ATOM 502 C CA . TYR A 1 72 ? -2.342 -6.098 -7.859 1.00 82.81 72 TYR A CA 1
ATOM 503 C C . TYR A 1 72 ? -3.024 -6.740 -6.645 1.00 82.81 72 TYR A C 1
ATOM 505 O O . TYR A 1 72 ? -2.347 -7.168 -5.716 1.00 82.81 72 TYR A O 1
ATOM 513 N N . ALA A 1 73 ? -4.355 -6.864 -6.648 1.00 81.38 73 ALA A N 1
ATOM 514 C CA . ALA A 1 73 ? -5.141 -7.339 -5.510 1.00 81.38 73 ALA A CA 1
ATOM 515 C C . ALA A 1 73 ? -4.775 -8.752 -5.017 1.00 81.38 73 ALA A C 1
ATOM 517 O O . ALA A 1 73 ? -5.076 -9.075 -3.869 1.00 81.38 73 ALA A O 1
ATOM 518 N N . ARG A 1 74 ? -4.156 -9.583 -5.871 1.00 84.19 74 ARG A N 1
ATOM 519 C CA . ARG A 1 74 ? -3.676 -10.942 -5.546 1.00 84.19 74 ARG A CA 1
ATOM 520 C C . ARG A 1 74 ? -2.183 -11.008 -5.214 1.00 84.19 74 ARG A C 1
ATOM 522 O O . ARG A 1 74 ? -1.642 -12.097 -5.043 1.00 84.19 74 ARG A O 1
ATOM 529 N N . HIS A 1 75 ? -1.501 -9.867 -5.180 1.00 86.12 75 HIS A N 1
ATOM 530 C CA . HIS A 1 75 ? -0.082 -9.815 -4.880 1.00 86.12 75 HIS A CA 1
ATOM 531 C C . HIS A 1 75 ? 0.139 -9.991 -3.365 1.00 86.12 75 HIS A C 1
ATOM 533 O O . HIS A 1 75 ? -0.502 -9.287 -2.585 1.00 86.12 75 HIS A O 1
ATOM 539 N N . PRO A 1 76 ? 1.086 -10.838 -2.915 1.00 85.69 76 PRO A N 1
ATOM 540 C CA . PRO A 1 76 ? 1.298 -11.113 -1.485 1.00 85.69 76 PRO A CA 1
ATOM 541 C C . PRO A 1 76 ? 1.682 -9.863 -0.680 1.00 85.69 76 PRO A C 1
ATOM 543 O O . PRO A 1 76 ? 1.387 -9.744 0.506 1.00 85.69 76 PRO A O 1
ATOM 546 N N . ARG A 1 77 ? 2.314 -8.877 -1.329 1.00 86.12 77 ARG A N 1
ATOM 547 C CA . ARG A 1 77 ? 2.604 -7.580 -0.701 1.00 86.12 77 ARG A CA 1
ATOM 548 C C . ARG A 1 77 ? 1.339 -6.797 -0.339 1.00 86.12 77 ARG A C 1
ATOM 550 O O . ARG A 1 77 ? 1.353 -6.063 0.643 1.00 86.12 77 ARG A O 1
ATOM 557 N N . CYS A 1 78 ? 0.256 -6.958 -1.092 1.00 89.75 78 CYS A N 1
ATOM 558 C CA . CYS A 1 78 ? -0.983 -6.242 -0.828 1.00 89.75 78 CYS A CA 1
ATOM 559 C C . CYS A 1 78 ? -1.704 -6.737 0.423 1.00 89.75 78 CYS A C 1
ATOM 561 O O . CYS A 1 78 ? -2.330 -5.926 1.103 1.00 89.75 78 CYS A O 1
ATOM 563 N N . ASP A 1 79 ? -1.543 -8.008 0.795 1.00 89.56 79 ASP A N 1
ATOM 564 C CA . ASP A 1 79 ? -2.057 -8.516 2.069 1.00 89.56 79 ASP A CA 1
ATOM 565 C C . ASP A 1 79 ? -1.378 -7.816 3.255 1.00 89.56 79 ASP A C 1
ATOM 567 O O . ASP A 1 79 ? -2.050 -7.368 4.184 1.00 89.56 79 ASP A O 1
ATOM 571 N N . LEU A 1 80 ? -0.056 -7.617 3.179 1.00 89.44 80 LEU A N 1
ATOM 572 C CA . LEU A 1 80 ? 0.705 -6.881 4.195 1.00 89.44 80 LEU A CA 1
ATOM 573 C C . LEU A 1 80 ? 0.289 -5.407 4.273 1.00 89.44 80 LEU A C 1
ATOM 575 O O . LEU A 1 80 ? 0.114 -4.875 5.366 1.00 89.44 80 LEU A O 1
ATOM 579 N N . VAL A 1 81 ? 0.100 -4.747 3.126 1.00 90.25 81 VAL A N 1
ATOM 580 C CA . VAL A 1 81 ? -0.328 -3.338 3.073 1.00 90.25 81 VAL A CA 1
ATOM 581 C C . VAL A 1 81 ? -1.733 -3.163 3.661 1.00 90.25 81 VAL A C 1
ATOM 583 O O . VAL A 1 81 ? -1.966 -2.211 4.404 1.00 90.25 81 VAL A O 1
ATOM 586 N N . ARG A 1 82 ? -2.659 -4.094 3.395 1.00 89.31 82 ARG A N 1
ATOM 587 C CA . ARG A 1 82 ? -4.011 -4.076 3.981 1.00 89.31 82 ARG A CA 1
ATOM 588 C C . ARG A 1 82 ? -3.982 -4.265 5.493 1.00 89.31 82 ARG A C 1
ATOM 590 O O . ARG A 1 82 ? -4.620 -3.495 6.203 1.00 89.31 82 ARG A O 1
ATOM 597 N N . GLN A 1 83 ? -3.211 -5.233 5.987 1.00 90.00 83 GLN A N 1
ATOM 598 C CA . GLN A 1 83 ? -3.054 -5.443 7.429 1.00 90.00 83 GLN A CA 1
ATOM 599 C C . GLN A 1 83 ? -2.426 -4.225 8.114 1.00 90.00 83 GLN A C 1
ATOM 601 O O . GLN A 1 83 ? -2.899 -3.800 9.166 1.00 90.00 83 GLN A O 1
ATOM 606 N N . GLN A 1 84 ? -1.392 -3.629 7.511 1.00 89.06 84 GLN A N 1
ATOM 607 C CA . GLN A 1 84 ? -0.780 -2.409 8.035 1.00 89.06 84 GLN A CA 1
ATOM 608 C C . GLN A 1 84 ? -1.793 -1.263 8.092 1.00 89.06 84 GLN A C 1
ATOM 610 O O . GLN A 1 84 ? -1.920 -0.614 9.125 1.00 89.06 84 GLN A O 1
ATOM 615 N N . ARG A 1 85 ? -2.567 -1.058 7.021 1.00 88.38 85 ARG A N 1
ATOM 616 C CA . ARG A 1 85 ? -3.618 -0.038 6.978 1.00 88.38 85 ARG A CA 1
ATOM 617 C C . ARG A 1 85 ? -4.665 -0.258 8.068 1.00 88.38 85 ARG A C 1
ATOM 619 O O . ARG A 1 85 ? -5.024 0.693 8.750 1.00 88.38 85 ARG A O 1
ATOM 626 N N . GLN A 1 86 ? -5.119 -1.494 8.254 1.00 89.06 86 GLN A N 1
ATOM 627 C CA . GLN A 1 86 ? -6.085 -1.826 9.297 1.00 89.06 86 GLN A CA 1
ATOM 628 C C . GLN A 1 86 ? -5.525 -1.516 10.691 1.00 89.06 86 GLN A C 1
ATOM 630 O O . GLN A 1 86 ? -6.216 -0.923 11.514 1.00 89.06 86 GLN A O 1
ATOM 635 N N . ARG A 1 87 ? -4.254 -1.847 10.952 1.00 90.31 87 ARG A N 1
ATOM 636 C CA . ARG A 1 87 ? -3.582 -1.471 12.204 1.00 90.31 87 ARG A CA 1
ATOM 637 C C . ARG A 1 87 ? -3.516 0.039 12.373 1.00 90.31 87 ARG A C 1
ATOM 639 O O . ARG A 1 87 ? -3.838 0.533 13.445 1.00 90.31 87 ARG A O 1
ATOM 646 N N . ASP A 1 88 ? -3.139 0.773 11.334 1.00 88.50 88 ASP A N 1
ATOM 647 C CA . ASP A 1 88 ? -3.061 2.233 11.384 1.00 88.50 88 ASP A CA 1
ATOM 648 C C . ASP A 1 88 ? -4.440 2.865 11.631 1.00 88.50 88 ASP A C 1
ATOM 650 O O . ASP A 1 88 ? -4.548 3.840 12.372 1.00 88.50 88 ASP A O 1
ATOM 654 N N . GLU A 1 89 ? -5.502 2.306 11.049 1.00 88.12 89 GLU A N 1
ATOM 655 C CA . GLU A 1 89 ? -6.887 2.732 11.271 1.00 88.12 89 GLU A CA 1
ATOM 656 C C . GLU A 1 89 ? -7.342 2.463 12.711 1.00 88.12 89 GLU A C 1
ATOM 658 O O . GLU A 1 89 ? -7.935 3.355 13.321 1.00 88.12 89 GLU A O 1
ATOM 663 N N . LEU A 1 90 ? -6.996 1.302 13.278 1.00 89.31 90 LEU A N 1
ATOM 664 C CA . LEU A 1 90 ? -7.220 0.974 14.692 1.00 89.31 90 LEU A CA 1
ATOM 665 C C . LEU A 1 90 ? -6.416 1.890 15.627 1.00 89.31 90 LEU A C 1
ATOM 667 O O . LEU A 1 90 ? -6.924 2.336 16.650 1.00 89.31 90 LEU A O 1
ATOM 671 N N . HIS A 1 91 ? -5.172 2.219 15.269 1.00 87.25 91 HIS A N 1
ATOM 672 C CA . HIS A 1 91 ? -4.336 3.140 16.042 1.00 87.25 91 HIS A CA 1
ATOM 673 C C . HIS A 1 91 ? -4.859 4.578 15.999 1.00 87.25 91 HIS A C 1
ATOM 675 O O . HIS A 1 91 ? -4.752 5.300 16.988 1.00 87.25 91 HIS A O 1
ATOM 681 N N . ARG A 1 92 ? -5.417 5.009 14.863 1.00 86.88 92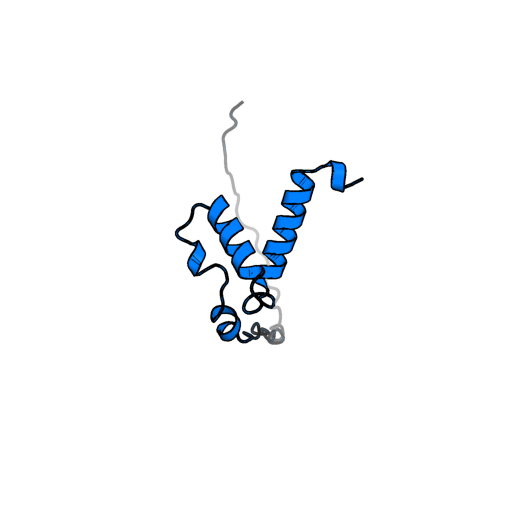 ARG A N 1
ATOM 682 C CA . ARG A 1 92 ? -6.018 6.343 14.715 1.00 86.88 92 ARG A CA 1
ATOM 683 C C . ARG A 1 92 ? -7.376 6.447 15.392 1.00 86.88 92 ARG A C 1
ATOM 685 O O . ARG A 1 92 ? -7.707 7.513 15.897 1.00 86.88 92 ARG A O 1
ATOM 692 N N . ASN A 1 93 ? -8.144 5.362 15.397 1.00 85.00 93 ASN A N 1
ATOM 693 C CA . ASN A 1 93 ? -9.476 5.307 15.981 1.00 85.00 93 ASN A CA 1
ATOM 694 C C . ASN A 1 93 ? -9.514 4.210 17.049 1.00 85.00 93 ASN A C 1
ATOM 696 O O . ASN A 1 93 ? -10.020 3.116 16.788 1.00 85.00 93 ASN A O 1
ATOM 700 N N . PRO A 1 94 ? -9.015 4.491 18.266 1.00 80.38 94 PRO A N 1
ATOM 701 C CA . PRO A 1 94 ? -9.024 3.513 19.351 1.00 80.38 94 PRO A CA 1
ATOM 702 C C . PRO A 1 94 ? -10.444 3.069 19.737 1.00 80.38 94 PRO A C 1
ATOM 704 O O . PRO A 1 94 ? -10.612 2.026 20.352 1.00 80.38 94 PRO A O 1
ATOM 707 N N . THR A 1 95 ? -11.472 3.823 19.343 1.00 82.38 95 THR A N 1
ATOM 708 C CA . THR A 1 95 ? -12.888 3.486 19.524 1.00 82.38 95 THR A CA 1
ATOM 709 C C . THR A 1 95 ? -13.397 2.374 18.603 1.00 82.38 95 THR A C 1
ATOM 711 O O . THR A 1 95 ? -14.458 1.837 18.878 1.00 82.38 95 THR A O 1
ATOM 714 N N . LEU A 1 96 ? -12.673 2.004 17.537 1.00 70.88 96 LEU A N 1
ATOM 715 C CA . LEU A 1 96 ? -13.032 0.876 16.658 1.00 70.88 96 LEU A CA 1
ATOM 716 C C . LEU A 1 96 ? -12.615 -0.493 17.225 1.00 70.88 96 LEU A C 1
ATOM 718 O O . LEU A 1 96 ? -12.890 -1.520 16.609 1.00 70.88 96 LEU A O 1
ATOM 722 N N . ALA A 1 97 ? -11.902 -0.508 18.354 1.00 68.38 97 ALA A N 1
ATOM 723 C CA . ALA A 1 97 ? -11.428 -1.718 19.022 1.00 68.38 97 ALA A CA 1
ATOM 724 C C . ALA A 1 97 ? -12.327 -2.171 20.194 1.00 68.38 97 ALA A C 1
ATOM 726 O O . ALA A 1 97 ? -11.995 -3.160 20.849 1.00 68.38 97 ALA A O 1
ATOM 727 N N . PHE A 1 98 ? -13.425 -1.452 20.455 1.00 58.97 98 PHE A N 1
ATOM 728 C CA . PHE A 1 98 ? -14.423 -1.727 21.496 1.00 58.97 98 PHE A CA 1
ATOM 729 C C . PHE A 1 98 ? -15.789 -1.989 20.860 1.00 58.97 98 PHE A C 1
ATOM 731 O O . PHE A 1 98 ? -16.563 -2.762 21.465 1.00 58.97 98 PHE A O 1
#

pLDDT: mean 72.4, std 16.14, range [41.94, 91.44]

Foldseek 3Di:
DDDDDDDDDDDDDDDDDDDDDDDDDDPPPPPPDPPPDCPVVLVVQQQQPVLVVDDPVSSLVSSQVSCPDPSCVPRPVNVVSVVVVVVVVCVVCVVVVD

Secondary structure (DSSP, 8-state):
-------------------PPPPPPPP-----------HHHHGGG-TTTTTTTS-HHHHHHHHHHHHTSTTTTT-HHHHHHHHHHHHHHHHH-GGGG-